Protein AF-A0A815XS24-F1 (afdb_monomer_lite)

Structure (mmCIF, N/CA/C/O backbone):
data_AF-A0A815XS24-F1
#
_entry.id   AF-A0A815XS24-F1
#
loop_
_atom_site.group_PDB
_atom_site.id
_atom_site.type_symbol
_atom_site.label_atom_id
_atom_site.label_alt_id
_atom_site.label_comp_id
_atom_site.label_asym_id
_atom_site.label_entity_id
_atom_site.label_seq_id
_atom_site.pdbx_PDB_ins_code
_atom_site.Cartn_x
_atom_site.Cartn_y
_atom_site.Cartn_z
_atom_site.occupancy
_atom_site.B_iso_or_equiv
_atom_site.auth_seq_id
_atom_site.auth_comp_id
_atom_site.auth_asym_id
_atom_site.auth_atom_id
_atom_site.pdbx_PDB_model_num
ATOM 1 N N . MET A 1 1 ? -3.334 17.197 1.423 1.00 59.53 1 MET A N 1
ATOM 2 C CA . MET A 1 1 ? -4.504 16.853 2.267 1.00 59.53 1 MET A CA 1
ATOM 3 C C . MET A 1 1 ? -4.561 15.347 2.587 1.00 59.53 1 MET A C 1
ATOM 5 O O . MET A 1 1 ? -5.647 14.786 2.680 1.00 59.53 1 MET A O 1
ATOM 9 N N . ALA A 1 2 ? -3.413 14.682 2.792 1.00 68.38 2 ALA A N 1
ATOM 10 C CA . ALA A 1 2 ? -3.365 13.242 3.076 1.00 68.38 2 ALA A CA 1
ATOM 11 C C . ALA A 1 2 ? -3.862 12.914 4.497 1.00 68.38 2 ALA A C 1
ATOM 13 O O . ALA A 1 2 ? -4.685 12.023 4.667 1.00 68.38 2 ALA A O 1
ATOM 14 N N . GLN A 1 3 ? -3.461 13.713 5.495 1.00 73.19 3 GLN A N 1
ATOM 15 C CA . GLN A 1 3 ? -3.837 13.491 6.895 1.00 73.19 3 GLN A CA 1
ATOM 16 C C . GLN A 1 3 ? -5.355 13.535 7.126 1.00 73.19 3 GLN A C 1
ATOM 18 O O . GLN A 1 3 ? -5.898 12.659 7.784 1.00 73.19 3 GLN A O 1
ATOM 23 N N . ALA A 1 4 ? -6.055 14.489 6.504 1.00 77.38 4 ALA A N 1
ATOM 24 C CA . ALA A 1 4 ? -7.510 14.605 6.610 1.00 77.38 4 ALA A CA 1
ATOM 25 C C . ALA A 1 4 ? -8.252 13.390 6.021 1.00 77.38 4 ALA A C 1
ATOM 27 O O . ALA A 1 4 ? -9.270 12.969 6.565 1.00 77.38 4 ALA A O 1
ATOM 28 N N . LYS A 1 5 ? -7.736 12.805 4.929 1.00 77.94 5 LYS A N 1
ATOM 29 C CA . LYS A 1 5 ? -8.290 11.577 4.334 1.00 77.94 5 LYS A CA 1
ATOM 30 C C . LYS A 1 5 ? -8.064 10.371 5.247 1.00 77.94 5 LYS A C 1
ATOM 32 O O . LYS A 1 5 ? -8.991 9.596 5.459 1.00 77.94 5 LYS A O 1
ATOM 37 N N . ILE A 1 6 ? -6.869 10.256 5.830 1.00 82.62 6 ILE A N 1
ATOM 38 C CA . ILE A 1 6 ? -6.545 9.207 6.807 1.00 82.62 6 ILE A CA 1
ATOM 39 C C . ILE A 1 6 ? -7.455 9.326 8.036 1.00 82.62 6 ILE A C 1
ATOM 41 O O . ILE A 1 6 ? -8.057 8.341 8.454 1.00 82.62 6 ILE A O 1
ATOM 45 N N . ASP A 1 7 ? -7.618 10.529 8.586 1.00 82.94 7 ASP A N 1
ATOM 46 C CA . ASP A 1 7 ? -8.476 10.764 9.749 1.00 82.94 7 ASP A CA 1
ATOM 47 C C . ASP A 1 7 ? -9.950 10.438 9.445 1.00 82.94 7 ASP A C 1
ATOM 49 O O . ASP A 1 7 ? -10.626 9.810 10.261 1.00 82.94 7 ASP A O 1
ATOM 53 N N . ALA A 1 8 ? -10.444 10.799 8.255 1.00 84.69 8 ALA A N 1
ATOM 54 C CA . ALA A 1 8 ? -11.796 10.455 7.816 1.00 84.69 8 ALA A CA 1
ATOM 55 C C . ALA A 1 8 ? -11.994 8.939 7.661 1.00 84.69 8 ALA A C 1
ATOM 57 O O . ALA A 1 8 ? -13.035 8.416 8.062 1.00 84.69 8 ALA A O 1
ATOM 58 N N . LE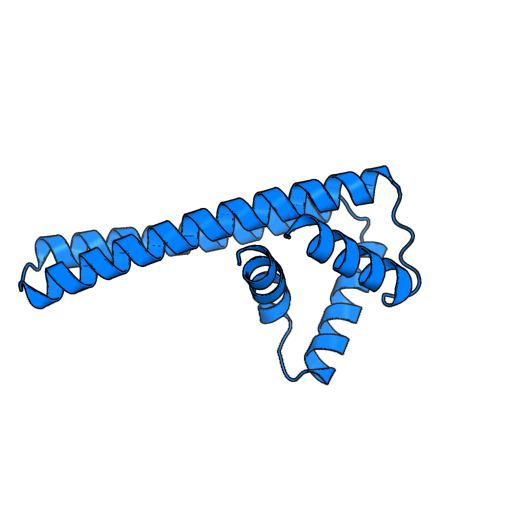U A 1 9 ? -10.998 8.228 7.125 1.00 82.69 9 LEU A N 1
ATOM 59 C CA . LEU A 1 9 ? -11.027 6.773 7.000 1.00 82.69 9 LEU A CA 1
ATOM 60 C C . LEU A 1 9 ? -11.051 6.091 8.370 1.00 82.69 9 LEU A C 1
ATOM 62 O O . LEU A 1 9 ? -11.887 5.223 8.611 1.00 82.69 9 LEU A O 1
ATOM 66 N N . LEU A 1 10 ? -10.170 6.507 9.283 1.00 86.38 10 LEU A N 1
ATOM 67 C CA . LEU A 1 10 ? -10.134 5.958 10.638 1.00 86.38 10 LEU A CA 1
ATOM 68 C C . LEU A 1 10 ? -11.455 6.212 11.363 1.00 86.38 10 LEU A C 1
ATOM 70 O O . LEU A 1 10 ? -11.995 5.295 11.978 1.00 86.38 10 LEU A O 1
ATOM 74 N N . LYS A 1 11 ? -12.028 7.414 11.222 1.00 87.44 11 LYS A N 1
ATOM 75 C CA . LYS A 1 11 ? -13.367 7.722 11.736 1.00 87.44 11 LYS A CA 1
ATOM 76 C C . LYS A 1 11 ? -14.424 6.772 11.164 1.00 87.44 11 LYS A C 1
ATOM 78 O O . LYS A 1 11 ? -15.199 6.207 11.930 1.00 87.44 11 LYS A O 1
ATOM 83 N N . GLN A 1 12 ? -14.423 6.533 9.850 1.00 84.44 12 GLN A N 1
ATOM 84 C CA . GLN A 1 12 ? -15.342 5.576 9.227 1.00 84.44 12 GLN A CA 1
ATOM 85 C C . GLN A 1 12 ? -15.170 4.160 9.772 1.00 84.44 12 GLN A C 1
ATOM 87 O O . GLN A 1 12 ? -16.169 3.506 10.054 1.00 84.44 12 GLN A O 1
ATOM 92 N N . TRP A 1 13 ? -13.940 3.681 9.956 1.00 85.75 13 TRP A N 1
ATOM 93 C CA . TRP A 1 13 ? -13.713 2.369 10.557 1.00 85.75 13 TRP A CA 1
ATOM 94 C C . TRP A 1 13 ? -14.256 2.317 11.982 1.00 85.75 13 TRP A C 1
ATOM 96 O O . TRP A 1 13 ? -15.047 1.424 12.288 1.00 85.75 13 TRP A O 1
ATOM 106 N N . LYS A 1 14 ? -13.933 3.296 12.833 1.00 85.25 14 LYS A N 1
ATOM 107 C CA . LYS A 1 14 ? -14.445 3.332 14.210 1.00 85.25 14 LYS A CA 1
ATOM 108 C C . LYS A 1 14 ? -15.971 3.312 14.249 1.00 85.25 14 LYS A C 1
ATOM 110 O O . LYS A 1 14 ? -16.530 2.515 14.988 1.00 85.25 14 LYS A O 1
ATOM 115 N N . GLU A 1 15 ? -16.630 4.116 13.419 1.00 86.44 15 GLU A N 1
ATOM 116 C CA . GLU A 1 15 ? -18.089 4.279 13.444 1.00 86.44 15 GLU A CA 1
ATOM 117 C C . GLU A 1 15 ? -18.850 3.146 12.740 1.00 86.44 15 GLU A C 1
ATOM 119 O O . GLU A 1 15 ? -19.938 2.776 13.174 1.00 86.44 15 GLU A O 1
ATOM 124 N N . LYS A 1 16 ? -18.308 2.589 11.650 1.00 80.94 16 LYS A N 1
ATOM 125 C CA . LYS A 1 16 ? -19.068 1.707 10.748 1.00 80.94 16 LYS A CA 1
ATOM 126 C C . LYS A 1 16 ? -18.635 0.247 10.754 1.00 80.94 16 LYS A C 1
ATOM 128 O O . LYS A 1 16 ? -19.427 -0.603 10.367 1.00 80.94 16 LYS A O 1
ATOM 133 N N . SER A 1 17 ? -17.439 -0.084 11.238 1.00 77.94 17 SER A N 1
ATOM 134 C CA . SER A 1 17 ? -16.982 -1.482 11.328 1.00 77.94 17 SER A CA 1
ATOM 135 C C . SER A 1 17 ? -17.303 -2.125 12.688 1.00 77.94 17 SER A C 1
ATOM 137 O O . SER A 1 17 ? -16.489 -2.812 13.302 1.00 77.94 17 SER A O 1
ATOM 139 N N . GLY A 1 18 ? -18.523 -1.889 13.183 1.00 70.81 18 GLY A N 1
ATOM 140 C CA . GLY A 1 18 ? -19.033 -2.488 14.420 1.00 70.81 18 GLY A CA 1
ATOM 141 C C . GLY A 1 18 ? -18.443 -1.901 15.705 1.00 70.81 18 GLY A C 1
ATOM 142 O O . GLY A 1 18 ? -18.125 -2.666 16.615 1.00 70.81 18 GLY A O 1
ATOM 143 N N . ASN A 1 19 ? -18.288 -0.571 15.779 1.00 76.31 19 ASN A N 1
ATOM 144 C CA . ASN A 1 19 ? -17.645 0.141 16.893 1.00 76.31 19 ASN A CA 1
ATOM 145 C C . ASN A 1 19 ? -16.246 -0.406 17.183 1.00 76.31 19 ASN A C 1
ATOM 147 O O . ASN A 1 19 ? -16.011 -1.150 18.140 1.00 76.31 19 ASN A O 1
ATOM 151 N N . LEU A 1 20 ? -15.314 -0.072 16.294 1.00 83.94 20 LEU A N 1
ATOM 152 C CA . LEU A 1 20 ? -13.928 -0.491 16.426 1.00 83.94 20 LEU A CA 1
ATOM 153 C C . LEU A 1 20 ? -13.248 0.345 17.514 1.00 83.94 20 LEU A C 1
ATOM 155 O O . LEU A 1 20 ? -12.982 1.533 17.330 1.00 83.94 20 LEU A O 1
ATOM 159 N N . ASP A 1 21 ? -12.989 -0.281 18.659 1.00 87.31 21 ASP A N 1
ATOM 160 C CA . ASP A 1 21 ? -12.303 0.367 19.772 1.00 87.31 21 ASP A CA 1
ATOM 161 C C . ASP A 1 21 ? -10.794 0.394 19.502 1.00 87.31 21 ASP A C 1
ATOM 163 O O . ASP A 1 21 ? -10.071 -0.560 19.796 1.00 87.31 21 ASP A O 1
ATOM 167 N N . LEU A 1 22 ? -10.343 1.446 18.817 1.00 88.50 22 LEU A N 1
ATOM 168 C CA . LEU A 1 22 ? -8.926 1.734 18.602 1.00 88.50 22 LEU A CA 1
ATOM 169 C C . LEU A 1 22 ? -8.401 2.588 19.750 1.00 88.50 22 LEU A C 1
ATOM 171 O O . LEU A 1 22 ? -8.952 3.657 20.036 1.00 88.50 22 LEU A O 1
ATOM 175 N N . THR A 1 23 ? -7.287 2.158 20.339 1.00 92.38 23 THR A N 1
ATOM 176 C CA . THR A 1 23 ? -6.550 2.986 21.297 1.00 92.38 23 THR A CA 1
ATOM 177 C C . THR A 1 23 ? -5.865 4.156 20.582 1.00 92.38 23 THR A C 1
ATOM 179 O O . THR A 1 23 ? -5.579 4.091 19.385 1.00 92.38 23 THR A O 1
ATOM 182 N N . ALA A 1 24 ? -5.538 5.222 21.318 1.00 92.38 24 ALA A N 1
ATOM 183 C CA . ALA A 1 24 ? -4.813 6.370 20.760 1.00 92.38 24 ALA A CA 1
ATOM 184 C C . ALA A 1 24 ? -3.442 5.984 20.159 1.00 92.38 24 ALA A C 1
ATOM 186 O O . ALA A 1 24 ? -3.003 6.563 19.162 1.00 92.38 24 ALA A O 1
ATOM 187 N N . ASP A 1 25 ? -2.778 4.976 20.734 1.00 94.62 25 ASP A N 1
ATOM 188 C CA . ASP A 1 25 ? -1.523 4.427 20.209 1.00 94.62 25 ASP A CA 1
ATOM 189 C C . ASP A 1 25 ? -1.739 3.699 18.873 1.00 94.62 25 ASP A C 1
ATOM 191 O O . ASP A 1 25 ? -1.020 3.955 17.906 1.00 94.62 25 ASP A O 1
ATOM 195 N N . GLN A 1 26 ? -2.777 2.859 18.775 1.00 92.75 26 GLN A N 1
ATOM 196 C CA . GLN A 1 26 ? -3.126 2.181 17.523 1.00 92.75 26 GLN A CA 1
ATOM 197 C C . GLN A 1 26 ? -3.478 3.181 16.420 1.00 92.75 26 GLN A C 1
ATOM 199 O O . GLN A 1 26 ? -3.021 3.030 15.291 1.00 92.75 26 GLN A O 1
ATOM 204 N N . GLU A 1 27 ? -4.239 4.229 16.736 1.00 91.69 27 GLU A N 1
ATOM 205 C CA . GLU A 1 27 ? -4.542 5.289 15.772 1.00 91.69 27 GLU A CA 1
ATOM 206 C C . GLU A 1 27 ? -3.287 6.000 15.278 1.00 91.69 27 GLU A C 1
ATOM 208 O O . GLU A 1 27 ? -3.140 6.231 14.079 1.00 91.69 27 GLU A O 1
ATOM 213 N N . THR A 1 28 ? -2.369 6.333 16.186 1.00 94.06 28 THR A N 1
ATOM 214 C CA . THR A 1 28 ? -1.113 7.000 15.830 1.00 94.06 28 THR A CA 1
ATOM 215 C C . THR A 1 28 ? -0.277 6.120 14.902 1.00 94.06 28 THR A C 1
ATOM 217 O O . THR A 1 28 ? 0.175 6.589 13.855 1.00 94.06 28 THR A O 1
ATOM 220 N N .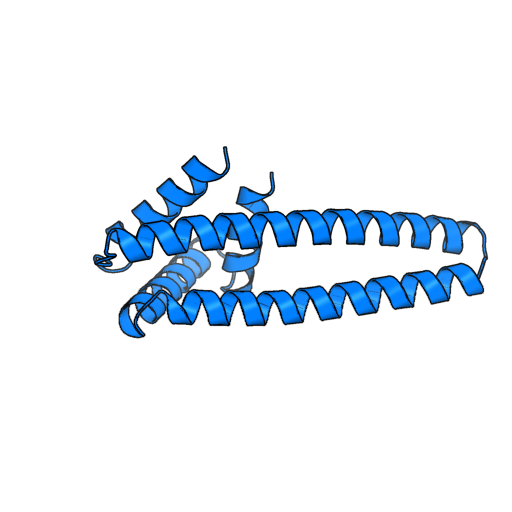 LYS A 1 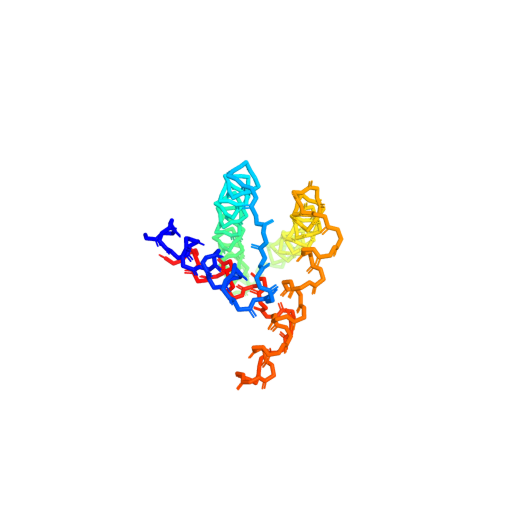29 ? -0.145 4.829 15.229 1.00 93.19 29 LYS A N 1
ATOM 221 C CA . LYS A 1 29 ? 0.570 3.847 14.404 1.00 93.19 29 LYS A CA 1
ATOM 222 C C . LYS A 1 29 ? -0.081 3.651 13.040 1.00 93.19 29 LYS A C 1
ATOM 224 O O . LYS A 1 29 ? 0.623 3.642 12.037 1.00 93.19 29 LYS A O 1
ATOM 229 N N . LEU A 1 30 ? -1.411 3.562 12.974 1.00 90.38 30 LEU A N 1
ATOM 230 C CA . LEU A 1 30 ? -2.131 3.467 11.701 1.00 90.38 30 LEU A CA 1
ATOM 231 C C . LEU A 1 30 ? -1.904 4.707 10.835 1.00 90.38 30 LEU A C 1
ATOM 233 O O . LEU A 1 30 ? -1.657 4.571 9.640 1.00 90.38 30 LEU A O 1
ATOM 237 N N . LYS A 1 31 ? -1.946 5.912 11.416 1.00 88.69 31 LYS A N 1
ATOM 238 C CA . LYS A 1 31 ? -1.685 7.156 10.675 1.00 88.69 31 LYS A CA 1
ATOM 239 C C . LYS A 1 31 ? -0.282 7.169 10.076 1.00 88.69 31 LYS A C 1
ATOM 241 O O . LYS A 1 31 ? -0.139 7.458 8.892 1.00 88.69 31 LYS A O 1
ATOM 246 N N . GLN A 1 32 ? 0.728 6.828 10.875 1.00 90.50 32 GLN A N 1
ATOM 247 C CA . GLN A 1 32 ? 2.114 6.730 10.411 1.00 90.50 32 GLN A CA 1
ATOM 248 C C . GLN A 1 32 ? 2.253 5.683 9.303 1.00 90.50 32 GLN A C 1
ATOM 250 O O . GLN A 1 32 ? 2.773 5.985 8.231 1.00 90.50 32 GLN A O 1
ATOM 255 N N . TRP A 1 33 ? 1.691 4.494 9.518 1.00 90.06 33 TRP A N 1
ATOM 256 C CA . TRP A 1 33 ? 1.687 3.411 8.540 1.00 90.06 33 TRP A CA 1
ATOM 257 C C . TRP A 1 33 ? 1.047 3.827 7.205 1.00 90.06 33 TRP A C 1
ATOM 259 O O . TRP A 1 33 ? 1.614 3.560 6.145 1.00 90.06 33 TRP A O 1
ATOM 269 N N . PHE A 1 34 ? -0.087 4.537 7.231 1.00 85.69 34 PHE A N 1
ATOM 270 C CA . PHE A 1 34 ? -0.739 5.046 6.020 1.00 85.69 34 PHE A CA 1
ATOM 271 C C . PHE A 1 34 ? 0.146 6.027 5.251 1.00 85.69 34 PHE A C 1
ATOM 273 O O . PHE A 1 34 ? 0.248 5.921 4.029 1.00 85.69 34 PHE A O 1
ATOM 280 N N . VAL A 1 35 ? 0.784 6.969 5.951 1.00 85.75 35 VAL A N 1
ATOM 281 C CA . VAL A 1 35 ? 1.696 7.940 5.330 1.00 85.75 35 VAL A CA 1
ATOM 282 C C . VAL A 1 35 ? 2.866 7.216 4.671 1.00 85.75 35 VAL A C 1
ATOM 284 O O . VAL A 1 35 ? 3.111 7.410 3.482 1.00 85.75 35 VAL A O 1
ATOM 287 N N . GLU A 1 36 ? 3.522 6.305 5.391 1.00 86.38 36 GLU A N 1
ATOM 288 C CA . GLU A 1 36 ? 4.652 5.545 4.854 1.00 86.38 36 GLU A CA 1
ATOM 289 C C . GLU A 1 36 ? 4.274 4.703 3.632 1.00 86.38 36 GLU A C 1
ATOM 291 O O . GLU A 1 36 ? 5.025 4.639 2.654 1.00 86.38 36 GLU A O 1
ATOM 296 N N . CYS A 1 37 ? 3.114 4.044 3.668 1.00 84.56 37 CYS A N 1
ATOM 297 C CA . CYS A 1 37 ? 2.635 3.244 2.545 1.00 84.56 37 CYS A CA 1
ATOM 298 C C . CYS A 1 37 ? 2.278 4.122 1.342 1.00 84.56 37 CYS A C 1
ATOM 300 O O . CYS A 1 37 ? 2.618 3.777 0.209 1.00 84.56 37 CYS A O 1
ATOM 302 N N . SER A 1 38 ? 1.639 5.270 1.580 1.00 81.75 38 SER A N 1
ATOM 303 C CA . SER A 1 38 ? 1.284 6.234 0.537 1.00 81.75 38 SER A CA 1
ATOM 304 C C . SER A 1 38 ? 2.532 6.808 -0.141 1.00 81.75 38 SER A C 1
ATOM 306 O O . SER A 1 38 ? 2.598 6.850 -1.371 1.00 81.75 38 SER A O 1
ATOM 308 N N . ASP A 1 39 ? 3.554 7.178 0.632 1.00 84.00 39 ASP A N 1
ATOM 309 C CA . ASP A 1 39 ? 4.815 7.707 0.103 1.00 84.00 39 ASP A CA 1
ATOM 310 C C . ASP A 1 39 ? 5.567 6.655 -0.718 1.00 84.00 39 ASP A C 1
ATOM 312 O O . ASP A 1 39 ? 5.994 6.927 -1.845 1.00 84.00 39 ASP A O 1
ATOM 316 N N . LYS A 1 40 ? 5.662 5.418 -0.210 1.00 82.19 40 LYS A N 1
ATOM 317 C CA . LYS A 1 40 ? 6.265 4.297 -0.950 1.00 82.19 40 LYS A CA 1
ATOM 318 C C . LYS A 1 40 ? 5.504 4.006 -2.244 1.00 82.19 40 LYS A C 1
ATOM 320 O O . LYS A 1 40 ? 6.133 3.768 -3.277 1.00 82.19 40 LYS A O 1
ATOM 325 N N . LEU A 1 41 ? 4.168 4.039 -2.227 1.00 80.94 41 LEU A N 1
ATOM 326 C CA . LEU A 1 41 ? 3.369 3.835 -3.437 1.00 80.94 41 LEU A CA 1
ATOM 327 C C . LEU A 1 41 ? 3.593 4.961 -4.450 1.00 80.94 41 LEU A C 1
ATOM 329 O O . LEU A 1 41 ? 3.738 4.686 -5.643 1.00 80.94 41 LEU A O 1
ATOM 333 N N . LYS A 1 42 ? 3.656 6.215 -3.993 1.00 82.44 42 LYS A N 1
ATOM 334 C CA . LYS A 1 42 ? 3.917 7.371 -4.854 1.00 82.44 42 LYS A CA 1
ATOM 335 C C . LYS A 1 42 ? 5.276 7.255 -5.543 1.00 82.44 42 LYS A C 1
ATOM 337 O O . LYS A 1 42 ? 5.333 7.323 -6.770 1.00 82.44 42 LYS A O 1
ATOM 342 N N . GLN A 1 43 ? 6.332 6.967 -4.782 1.00 84.06 43 GLN A N 1
ATOM 343 C CA . GLN A 1 43 ? 7.680 6.759 -5.321 1.00 84.06 43 GLN A CA 1
ATOM 344 C C . GLN A 1 43 ? 7.710 5.634 -6.365 1.00 84.06 43 GLN A C 1
ATOM 346 O O . GLN A 1 43 ? 8.307 5.782 -7.431 1.00 84.06 43 GLN A O 1
ATOM 351 N N . ARG A 1 44 ? 7.014 4.520 -6.104 1.00 81.81 44 ARG A N 1
ATOM 352 C CA . ARG A 1 44 ? 6.913 3.395 -7.049 1.00 81.81 44 ARG A CA 1
ATOM 353 C C . ARG A 1 44 ? 6.146 3.760 -8.316 1.00 81.81 44 ARG A C 1
ATOM 355 O O . ARG A 1 44 ? 6.583 3.399 -9.405 1.00 81.81 44 ARG A O 1
ATOM 362 N N . LYS A 1 45 ? 5.031 4.490 -8.202 1.00 81.44 45 LYS A N 1
ATOM 363 C CA . LYS A 1 45 ? 4.256 4.973 -9.358 1.00 81.44 45 LYS A CA 1
ATOM 364 C C . LYS A 1 45 ? 5.082 5.922 -10.225 1.00 81.44 45 LYS A C 1
ATOM 366 O O . LYS A 1 45 ? 5.061 5.799 -11.447 1.00 81.44 45 LYS A O 1
ATOM 371 N N . GLU A 1 46 ? 5.814 6.846 -9.612 1.00 85.19 46 GLU A N 1
ATOM 372 C CA . GLU A 1 46 ? 6.703 7.774 -10.319 1.00 85.19 46 GLU A CA 1
ATOM 373 C C . GLU A 1 46 ? 7.855 7.032 -11.012 1.00 85.19 46 GLU A C 1
ATOM 375 O O . GLU A 1 46 ? 8.086 7.237 -12.206 1.00 85.19 46 GLU A O 1
ATOM 380 N N . GLY A 1 47 ? 8.507 6.098 -10.312 1.00 84.31 47 GLY A N 1
ATOM 381 C CA . GLY A 1 47 ? 9.548 5.240 -10.882 1.00 84.31 47 GLY A CA 1
ATOM 382 C C . GLY A 1 47 ? 9.042 4.390 -12.052 1.00 84.31 47 GLY A C 1
ATOM 383 O O . GLY A 1 47 ? 9.667 4.362 -13.110 1.00 84.31 47 GLY A O 1
ATOM 384 N N . GLY A 1 48 ? 7.870 3.766 -11.908 1.00 86.56 48 GLY A N 1
ATOM 385 C CA . GLY A 1 48 ? 7.238 2.978 -12.968 1.00 86.56 48 GLY A CA 1
ATOM 386 C C . GLY A 1 48 ? 6.890 3.815 -14.201 1.00 86.56 48 GLY A C 1
ATOM 387 O O . GLY A 1 48 ? 7.188 3.407 -15.320 1.00 86.56 48 GLY A O 1
ATOM 388 N N . ARG A 1 49 ? 6.335 5.022 -14.015 1.00 88.81 49 ARG A N 1
ATOM 389 C CA . ARG A 1 49 ? 6.059 5.958 -15.123 1.00 88.81 49 ARG A CA 1
ATOM 390 C C . ARG A 1 49 ? 7.325 6.327 -15.889 1.00 88.81 49 ARG A C 1
ATOM 392 O O . ARG A 1 49 ? 7.291 6.366 -17.116 1.00 88.81 49 ARG A O 1
ATOM 399 N N . LYS A 1 50 ? 8.433 6.567 -15.181 1.00 91.12 50 LYS A N 1
ATOM 400 C CA . LYS A 1 50 ? 9.727 6.860 -15.805 1.00 91.12 50 LYS A CA 1
ATOM 401 C C . LYS A 1 50 ? 10.211 5.685 -16.658 1.00 91.12 50 LYS A C 1
ATOM 403 O O . LYS A 1 50 ? 10.511 5.886 -17.829 1.00 91.12 50 LYS A O 1
ATOM 408 N N . VAL A 1 51 ? 10.209 4.467 -16.108 1.00 90.19 51 VAL A N 1
ATOM 409 C CA . VAL A 1 51 ? 10.635 3.253 -16.832 1.00 90.19 51 VAL A CA 1
ATOM 410 C C . VAL A 1 51 ? 9.750 2.981 -18.052 1.00 90.19 51 VAL A C 1
ATOM 412 O O . VAL A 1 51 ? 10.261 2.611 -19.102 1.00 90.19 51 VAL A O 1
ATOM 415 N N . ILE A 1 52 ? 8.437 3.214 -17.958 1.00 91.81 52 ILE A N 1
ATOM 416 C CA . ILE A 1 52 ? 7.519 3.098 -19.103 1.00 91.81 52 ILE A CA 1
ATOM 417 C C . ILE A 1 52 ? 7.851 4.133 -20.187 1.00 91.81 52 ILE A C 1
ATOM 419 O O . ILE A 1 52 ? 7.836 3.802 -21.371 1.00 91.81 52 ILE A O 1
ATOM 423 N N . GLY A 1 53 ? 8.169 5.373 -19.802 1.00 92.94 53 GLY A N 1
ATOM 424 C CA . GLY A 1 53 ? 8.617 6.404 -20.739 1.00 92.94 53 GLY A CA 1
ATOM 425 C C . GLY A 1 53 ? 9.916 6.018 -21.454 1.00 92.94 53 GLY A C 1
ATOM 426 O O . GLY A 1 53 ? 9.993 6.120 -22.673 1.00 92.94 53 GLY A O 1
ATOM 427 N N . GLU A 1 54 ? 10.902 5.511 -20.709 1.00 93.19 54 GLU A N 1
ATOM 428 C CA . GLU A 1 54 ? 12.171 5.007 -21.259 1.00 93.19 54 GLU A CA 1
ATOM 429 C C . GLU A 1 54 ? 11.954 3.812 -22.199 1.00 93.19 54 GLU A C 1
ATOM 431 O O . GLU A 1 54 ? 12.553 3.752 -23.271 1.00 93.19 54 GLU A O 1
ATOM 436 N N . LEU A 1 55 ? 11.066 2.884 -21.827 1.00 93.75 55 LEU A N 1
ATOM 437 C CA . LEU A 1 55 ? 10.698 1.735 -22.651 1.00 93.75 55 LEU A CA 1
ATOM 438 C C . LEU A 1 55 ? 10.058 2.176 -23.968 1.00 93.75 55 LEU A C 1
ATOM 440 O O . LEU A 1 55 ? 10.428 1.665 -25.018 1.00 93.75 55 LEU A O 1
ATOM 444 N N . LYS A 1 56 ? 9.137 3.145 -23.924 1.00 94.19 56 LYS A N 1
ATOM 445 C CA . LYS A 1 56 ? 8.504 3.679 -25.132 1.00 94.19 56 LYS A CA 1
ATOM 446 C C . LYS A 1 56 ? 9.542 4.274 -26.086 1.00 94.19 56 LYS A C 1
ATOM 448 O O . LYS A 1 56 ? 9.541 3.929 -27.259 1.00 94.19 56 LYS A O 1
ATOM 453 N N . THR A 1 57 ? 10.457 5.099 -25.576 1.00 95.94 57 THR A N 1
ATOM 454 C CA . THR A 1 57 ? 11.538 5.683 -26.386 1.00 95.94 57 THR A CA 1
ATOM 455 C C . THR A 1 57 ? 12.443 4.613 -27.000 1.00 95.94 57 THR A C 1
ATOM 457 O O . THR A 1 57 ? 12.828 4.740 -28.158 1.00 95.94 57 THR A O 1
ATOM 460 N N . ALA A 1 58 ? 12.774 3.557 -26.250 1.00 95.31 58 ALA A N 1
ATOM 461 C CA . ALA A 1 58 ? 13.605 2.459 -26.748 1.00 95.31 58 ALA A CA 1
ATOM 462 C C . ALA A 1 58 ? 12.914 1.662 -27.868 1.00 95.31 58 ALA A C 1
ATOM 464 O O . ALA A 1 58 ? 13.546 1.358 -28.878 1.00 95.31 58 ALA A O 1
ATOM 465 N N . VAL A 1 59 ? 11.612 1.394 -27.716 1.00 95.25 59 VAL A N 1
ATOM 466 C CA . VAL A 1 59 ? 10.790 0.722 -28.734 1.00 95.25 59 VAL A CA 1
ATOM 467 C C . VAL A 1 59 ? 10.668 1.582 -29.991 1.00 95.25 59 VAL A C 1
ATOM 469 O O . VAL A 1 59 ? 10.925 1.093 -31.087 1.00 95.25 59 VAL A O 1
ATOM 472 N N . ASP A 1 60 ? 10.336 2.868 -29.841 1.00 96.12 60 ASP A N 1
ATOM 473 C CA . ASP A 1 60 ? 10.202 3.802 -30.967 1.00 96.12 60 ASP A CA 1
ATOM 474 C C . ASP A 1 60 ? 11.542 3.993 -31.713 1.00 96.12 60 ASP A C 1
ATOM 476 O O . ASP A 1 60 ? 11.559 4.234 -32.920 1.00 96.12 60 ASP A O 1
ATOM 480 N N . GLY A 1 61 ? 12.670 3.866 -31.003 1.00 95.19 61 GLY A N 1
ATOM 481 C CA . GLY A 1 61 ? 14.023 3.944 -31.557 1.00 95.19 61 GLY A CA 1
ATOM 482 C C . GLY A 1 61 ? 14.572 2.640 -32.147 1.00 95.19 61 GLY A C 1
ATOM 483 O O . GLY A 1 61 ? 15.661 2.667 -32.717 1.00 95.19 61 GLY A O 1
ATOM 484 N N . GLY A 1 62 ? 13.860 1.514 -32.016 1.00 96.06 62 GLY A N 1
ATOM 485 C CA . GLY A 1 62 ? 14.323 0.202 -32.488 1.00 96.06 62 GLY A CA 1
ATOM 486 C C . GLY A 1 62 ? 15.564 -0.332 -31.758 1.00 96.06 62 GLY A C 1
ATOM 487 O O . GLY A 1 62 ? 16.317 -1.117 -32.330 1.00 96.06 62 GLY A O 1
ATOM 488 N N . ASP A 1 63 ? 15.810 0.110 -30.521 1.00 95.62 63 ASP A N 1
ATOM 489 C CA . ASP A 1 63 ? 16.926 -0.370 -29.701 1.00 95.62 63 ASP A CA 1
ATOM 490 C C . ASP A 1 63 ? 16.470 -1.560 -28.846 1.00 95.62 63 ASP A C 1
ATOM 492 O O . ASP A 1 63 ? 15.918 -1.405 -27.749 1.00 95.62 63 ASP A O 1
ATOM 496 N N . ASP A 1 64 ? 16.708 -2.768 -29.356 1.00 94.50 64 ASP A N 1
ATOM 497 C CA . ASP A 1 64 ? 16.345 -4.021 -28.687 1.00 94.50 64 ASP A CA 1
ATOM 498 C C . ASP A 1 64 ? 17.063 -4.199 -27.339 1.00 94.50 64 ASP A C 1
ATOM 500 O O . ASP A 1 64 ? 16.493 -4.749 -26.392 1.00 94.50 64 ASP A O 1
ATOM 504 N N . THR A 1 65 ? 18.293 -3.688 -27.210 1.00 96.12 65 THR A N 1
ATOM 505 C CA . THR A 1 65 ? 19.069 -3.806 -25.965 1.00 96.12 65 THR A CA 1
ATOM 506 C C . THR A 1 65 ? 18.473 -2.912 -24.881 1.00 96.12 65 THR A C 1
ATOM 508 O O . THR A 1 65 ? 18.257 -3.356 -23.748 1.00 96.12 65 THR A O 1
ATOM 511 N N . ALA A 1 66 ? 18.159 -1.660 -25.221 1.00 94.06 66 ALA A N 1
ATOM 512 C CA . ALA A 1 66 ? 17.504 -0.736 -24.301 1.00 94.06 66 ALA A CA 1
ATOM 513 C C . ALA A 1 66 ? 16.076 -1.190 -23.959 1.00 94.06 66 ALA A C 1
ATOM 515 O O . ALA A 1 66 ? 15.656 -1.085 -22.802 1.00 94.06 66 ALA A O 1
ATOM 516 N N . THR A 1 67 ? 15.352 -1.742 -24.936 1.00 95.62 67 THR A N 1
ATOM 517 C CA . THR A 1 67 ? 14.018 -2.324 -24.743 1.00 95.62 67 THR A CA 1
ATOM 518 C C . THR A 1 67 ? 14.050 -3.449 -23.714 1.00 95.62 67 THR A C 1
ATOM 520 O O . THR A 1 67 ? 13.338 -3.375 -22.709 1.00 95.62 67 THR A O 1
ATOM 523 N N . GLU A 1 68 ? 14.910 -4.455 -23.8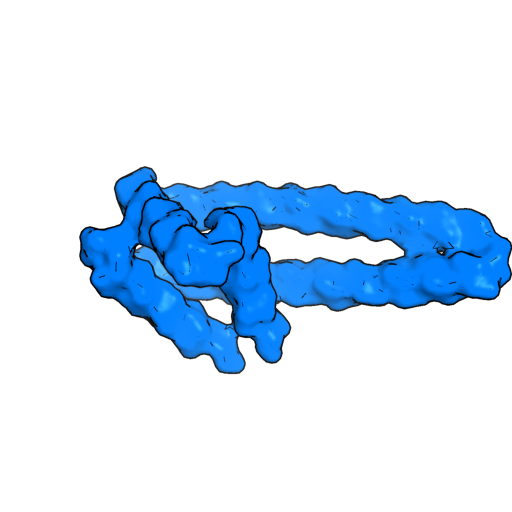97 1.00 95.69 68 GLU A N 1
ATOM 524 C CA . GLU A 1 68 ? 14.999 -5.584 -22.964 1.00 95.69 68 GLU A CA 1
ATOM 525 C C . GLU A 1 68 ? 15.461 -5.132 -21.569 1.00 95.69 68 GLU A C 1
ATOM 527 O O . GLU A 1 68 ? 14.883 -5.536 -20.557 1.00 95.69 68 GLU A O 1
ATOM 532 N N . GLY A 1 69 ? 16.428 -4.211 -21.490 1.00 95.81 69 GLY A N 1
ATOM 533 C CA . GLY A 1 69 ? 16.864 -3.637 -20.215 1.00 95.81 69 GLY A CA 1
ATOM 534 C C . GLY A 1 69 ? 15.733 -2.926 -19.461 1.00 95.81 69 GLY A C 1
ATOM 535 O O . GLY A 1 69 ? 15.573 -3.101 -18.249 1.00 95.81 69 GLY A O 1
ATOM 536 N N . ASN A 1 70 ? 14.897 -2.155 -20.161 1.00 92.31 70 ASN A N 1
ATOM 537 C CA . ASN A 1 70 ? 13.763 -1.460 -19.549 1.00 92.31 70 ASN A CA 1
ATOM 538 C C . ASN A 1 70 ? 12.613 -2.413 -19.179 1.00 92.31 70 ASN A C 1
ATOM 540 O O . ASN A 1 70 ? 11.982 -2.220 -18.136 1.00 92.31 70 ASN A O 1
ATOM 544 N N . LEU A 1 71 ? 12.385 -3.487 -19.945 1.00 92.81 71 LEU A N 1
ATOM 545 C CA . LEU A 1 71 ? 11.455 -4.559 -19.564 1.00 92.81 71 LEU A CA 1
ATOM 546 C C . LEU A 1 71 ? 11.890 -5.257 -18.269 1.00 92.81 71 LEU A C 1
ATOM 548 O O . LEU A 1 71 ? 11.055 -5.522 -17.400 1.00 92.81 71 LEU A O 1
ATOM 552 N N . GLN A 1 72 ? 13.187 -5.524 -18.100 1.00 94.50 72 GLN A N 1
ATOM 553 C CA . GLN A 1 72 ? 13.719 -6.113 -16.869 1.00 94.50 72 GLN A CA 1
ATOM 554 C C . GLN A 1 72 ? 13.517 -5.193 -15.662 1.00 94.50 72 GLN A C 1
ATOM 556 O O . GLN A 1 72 ? 13.014 -5.651 -14.633 1.00 94.50 72 GLN A O 1
ATOM 561 N N . LYS A 1 73 ? 13.810 -3.891 -15.798 1.00 92.69 73 LYS A N 1
ATOM 562 C CA . LYS A 1 73 ? 13.536 -2.893 -14.747 1.00 92.69 73 LYS A CA 1
ATOM 563 C C . LYS A 1 73 ? 12.054 -2.846 -14.374 1.00 92.69 73 LYS A C 1
ATOM 565 O O . LYS A 1 73 ? 11.729 -2.767 -13.192 1.00 92.69 73 LYS A O 1
ATOM 570 N N . LEU A 1 74 ? 11.156 -2.913 -15.360 1.00 90.50 74 LEU A N 1
ATOM 571 C CA . LEU A 1 74 ? 9.714 -2.905 -15.115 1.00 90.50 74 LEU A CA 1
ATOM 572 C C . LEU A 1 74 ? 9.272 -4.149 -14.332 1.00 90.50 74 LEU A C 1
ATOM 574 O O . LEU A 1 74 ? 8.560 -4.023 -13.338 1.00 90.50 74 LEU A O 1
ATOM 578 N N . ARG A 1 75 ? 9.729 -5.342 -14.738 1.00 90.00 75 ARG A N 1
ATOM 579 C CA . ARG A 1 75 ? 9.447 -6.599 -14.019 1.00 90.00 75 ARG A CA 1
ATOM 580 C C . ARG A 1 75 ? 9.965 -6.555 -12.584 1.00 90.00 75 ARG A C 1
ATOM 582 O O . ARG A 1 75 ? 9.262 -6.977 -11.672 1.00 90.00 75 ARG A O 1
ATOM 589 N N . GLU A 1 76 ? 11.171 -6.038 -12.383 1.00 91.00 76 GLU A N 1
ATOM 590 C CA . GLU A 1 76 ? 11.754 -5.900 -11.050 1.00 91.00 76 GLU A CA 1
ATOM 591 C C . GLU A 1 76 ? 10.961 -4.914 -10.183 1.00 91.00 76 GLU A C 1
ATOM 593 O O . GLU A 1 76 ? 10.607 -5.233 -9.049 1.00 91.00 76 GLU A O 1
ATOM 598 N N . GLY A 1 77 ? 10.573 -3.764 -10.739 1.00 86.06 77 GLY A N 1
ATOM 599 C CA . GLY A 1 77 ? 9.714 -2.799 -10.053 1.00 86.06 77 GLY A CA 1
ATOM 600 C C . GLY A 1 77 ? 8.361 -3.388 -9.634 1.00 86.06 77 GLY A C 1
ATOM 601 O O . GLY A 1 77 ? 7.898 -3.118 -8.526 1.00 86.06 77 GLY A O 1
ATOM 602 N N . LEU A 1 78 ? 7.753 -4.237 -10.471 1.00 83.31 78 LEU A N 1
ATOM 603 C CA . LEU A 1 78 ? 6.514 -4.952 -10.137 1.00 83.31 78 LEU A CA 1
ATOM 604 C C . LEU A 1 78 ? 6.716 -5.960 -8.996 1.00 83.31 78 LEU A C 1
ATOM 606 O O . LEU A 1 78 ? 5.929 -5.981 -8.054 1.00 83.31 78 LEU A O 1
ATOM 610 N N . ARG A 1 79 ? 7.806 -6.737 -9.000 1.00 85.19 79 ARG A N 1
ATOM 611 C CA . ARG A 1 79 ? 8.108 -7.651 -7.880 1.00 85.19 79 ARG A CA 1
ATOM 612 C C . ARG A 1 79 ? 8.315 -6.901 -6.569 1.00 85.19 79 ARG A C 1
ATOM 614 O O . ARG A 1 79 ? 7.791 -7.299 -5.532 1.00 85.19 79 ARG A O 1
ATOM 621 N N . GLN A 1 80 ? 9.052 -5.794 -6.611 1.00 84.44 80 GLN A N 1
ATOM 622 C CA . GLN A 1 80 ? 9.262 -4.942 -5.441 1.00 84.44 80 GLN A CA 1
ATOM 623 C C . GLN A 1 80 ? 7.953 -4.306 -4.962 1.00 84.44 80 GLN A C 1
ATOM 625 O O . GLN A 1 80 ? 7.761 -4.123 -3.752 1.00 84.44 80 GLN A O 1
ATOM 630 N N . HIS A 1 81 ? 7.047 -3.979 -5.892 1.00 81.75 81 HIS A N 1
ATOM 631 C CA . HIS A 1 81 ? 5.707 -3.514 -5.569 1.00 81.75 81 HIS A CA 1
ATOM 632 C C . HIS A 1 81 ? 4.973 -4.543 -4.702 1.00 81.75 81 HIS A C 1
ATOM 634 O O . HIS A 1 81 ? 4.607 -4.221 -3.567 1.00 81.75 81 HIS A O 1
ATOM 640 N N . ASP A 1 82 ? 4.872 -5.780 -5.187 1.00 79.75 82 ASP A N 1
ATOM 641 C CA . ASP A 1 82 ? 4.152 -6.866 -4.518 1.00 79.75 82 ASP A CA 1
ATOM 642 C C . ASP A 1 82 ? 4.767 -7.226 -3.162 1.00 79.75 82 ASP A C 1
ATOM 644 O O . ASP A 1 82 ? 4.059 -7.256 -2.156 1.00 79.75 82 ASP A O 1
ATOM 648 N N . GLN A 1 83 ? 6.095 -7.355 -3.086 1.00 83.06 83 GLN A N 1
ATOM 649 C CA . GLN A 1 83 ? 6.795 -7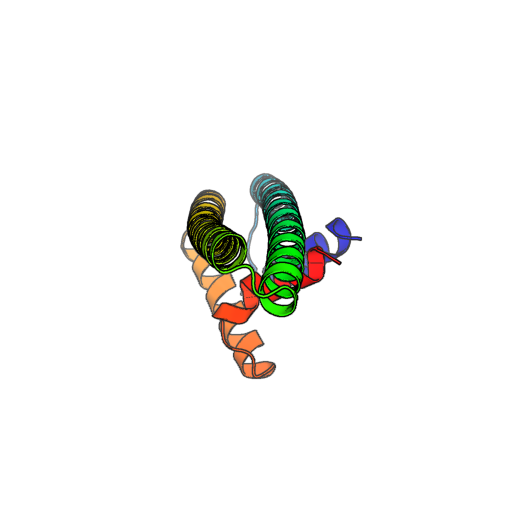.587 -1.815 1.00 83.06 83 GLN A CA 1
ATOM 650 C C . GLN A 1 83 ? 6.556 -6.464 -0.800 1.00 83.06 83 GLN A C 1
ATOM 652 O O . GLN A 1 83 ? 6.443 -6.700 0.401 1.00 83.06 83 GLN A O 1
ATOM 657 N N . GLY A 1 84 ? 6.503 -5.210 -1.258 1.00 81.50 84 GLY A N 1
ATOM 658 C CA . GLY A 1 84 ? 6.194 -4.099 -0.360 1.00 81.50 84 GLY A CA 1
ATOM 659 C C . GLY A 1 84 ? 4.744 -4.096 0.105 1.00 81.50 84 GLY A C 1
ATOM 660 O O . GLY A 1 84 ? 4.488 -3.654 1.220 1.00 81.50 84 GLY A O 1
ATOM 661 N N . ARG A 1 85 ? 3.816 -4.600 -0.716 1.00 81.12 85 ARG A N 1
ATOM 662 C CA . ARG A 1 85 ? 2.412 -4.761 -0.332 1.00 81.12 85 ARG A CA 1
ATOM 663 C C . ARG A 1 85 ? 2.266 -5.811 0.765 1.00 81.12 85 ARG A C 1
ATOM 665 O O . ARG A 1 85 ? 1.586 -5.545 1.747 1.00 81.12 85 ARG A O 1
ATOM 672 N N . GLU A 1 86 ? 2.934 -6.955 0.632 1.00 81.62 86 GLU A N 1
ATOM 673 C CA . GLU A 1 86 ? 2.959 -7.986 1.681 1.00 81.62 86 GLU A CA 1
ATOM 674 C C . GLU A 1 86 ? 3.540 -7.441 2.988 1.00 81.62 86 GLU A C 1
ATOM 676 O O . GLU A 1 86 ? 2.885 -7.506 4.022 1.00 81.62 86 GLU A O 1
ATOM 681 N N . LYS A 1 87 ? 4.695 -6.766 2.933 1.00 84.88 87 LYS A N 1
ATOM 682 C CA . LYS A 1 87 ? 5.277 -6.124 4.123 1.00 84.88 87 LYS A CA 1
ATOM 683 C C . LYS A 1 87 ? 4.345 -5.091 4.758 1.00 84.88 87 LYS A C 1
ATOM 685 O O . LYS A 1 87 ? 4.282 -4.993 5.977 1.00 84.88 87 LYS A O 1
ATOM 690 N N . ALA A 1 88 ? 3.634 -4.302 3.952 1.00 82.62 88 ALA A N 1
ATOM 691 C CA . ALA A 1 88 ? 2.672 -3.334 4.471 1.00 82.62 88 ALA A CA 1
ATOM 692 C C . ALA A 1 88 ? 1.520 -4.028 5.214 1.00 82.62 88 ALA A C 1
ATOM 694 O O . ALA A 1 88 ? 1.122 -3.552 6.276 1.00 82.62 88 ALA A O 1
ATOM 695 N N . LEU A 1 89 ? 1.025 -5.157 4.695 1.00 83.19 89 LEU A N 1
ATOM 696 C CA . LEU A 1 89 ? 0.016 -5.978 5.368 1.00 83.19 89 LEU A CA 1
ATOM 697 C C . LEU A 1 89 ? 0.545 -6.568 6.681 1.00 83.19 89 LEU A C 1
ATOM 699 O O . LEU A 1 89 ? -0.151 -6.492 7.689 1.00 83.19 89 LEU A O 1
ATOM 703 N N . ASP A 1 90 ? 1.784 -7.062 6.704 1.00 84.81 90 ASP A N 1
ATOM 704 C CA . ASP A 1 90 ? 2.405 -7.581 7.929 1.00 84.81 90 ASP A CA 1
ATOM 705 C C . ASP A 1 90 ? 2.538 -6.501 9.013 1.00 84.81 90 ASP A C 1
ATOM 707 O O . ASP A 1 90 ? 2.290 -6.756 10.191 1.00 84.81 90 ASP A O 1
ATOM 711 N N . GLU A 1 91 ? 2.922 -5.275 8.640 1.00 87.38 91 GLU A N 1
ATOM 712 C CA . GLU A 1 91 ? 2.992 -4.154 9.586 1.00 87.38 91 GLU A CA 1
ATOM 713 C C . GLU A 1 91 ? 1.603 -3.734 10.079 1.00 87.38 91 GLU A C 1
ATOM 715 O O . GLU A 1 91 ? 1.422 -3.485 11.271 1.00 87.38 91 GLU A O 1
ATOM 720 N N . PHE A 1 92 ? 0.597 -3.724 9.201 1.00 87.19 92 PHE A N 1
ATOM 721 C CA . PHE A 1 92 ? -0.794 -3.492 9.593 1.00 87.19 92 PHE A CA 1
ATOM 722 C C . PHE A 1 92 ? -1.279 -4.546 10.599 1.00 87.19 92 PHE A C 1
ATOM 724 O O . PHE A 1 92 ? -1.908 -4.217 11.611 1.00 87.19 92 PHE A O 1
ATOM 731 N N . ASP A 1 93 ? -0.910 -5.806 10.369 1.00 87.12 93 ASP A N 1
ATOM 732 C CA . ASP A 1 93 ? -1.259 -6.942 11.214 1.00 87.12 93 ASP A CA 1
ATOM 733 C C . ASP A 1 93 ? -0.687 -6.870 12.629 1.00 87.12 93 ASP A C 1
ATOM 735 O O . ASP A 1 93 ? -1.305 -7.372 13.573 1.00 87.12 93 ASP A O 1
ATOM 739 N N . LYS A 1 94 ? 0.455 -6.199 12.796 1.00 91.75 94 LYS A N 1
ATOM 740 C CA . LYS A 1 94 ? 1.080 -5.956 14.103 1.00 91.75 94 LYS A CA 1
ATOM 741 C C . LYS A 1 94 ? 0.388 -4.852 14.902 1.00 91.75 94 LYS A C 1
ATOM 743 O O . LYS A 1 94 ? 0.499 -4.838 16.126 1.00 91.75 94 LYS A O 1
ATOM 748 N N . ILE A 1 95 ? -0.304 -3.920 14.241 1.00 92.56 95 ILE A N 1
ATOM 749 C CA . ILE A 1 95 ? -0.958 -2.782 14.910 1.00 92.56 95 ILE A CA 1
ATOM 750 C C . ILE A 1 95 ? -2.294 -3.207 15.532 1.00 92.56 95 ILE A C 1
ATOM 752 O O . ILE A 1 95 ? -2.678 -2.710 16.595 1.00 92.56 95 ILE A O 1
ATOM 756 N N . LEU A 1 96 ? -3.009 -4.126 14.882 1.00 90.94 96 LEU A N 1
ATOM 757 C CA . LEU A 1 96 ? -4.387 -4.475 15.215 1.00 90.94 96 LEU A CA 1
ATOM 758 C C . LEU A 1 96 ? -4.541 -5.922 15.678 1.00 90.94 96 LEU A C 1
ATOM 760 O O . LEU A 1 96 ? -3.978 -6.861 15.114 1.00 90.94 96 LEU A O 1
ATOM 764 N N . ASN A 1 97 ? -5.410 -6.135 16.664 1.00 91.81 97 ASN A N 1
ATOM 765 C CA . ASN A 1 97 ? -5.765 -7.491 17.063 1.00 91.81 97 ASN A CA 1
ATOM 766 C C . ASN A 1 97 ? -6.606 -8.193 15.966 1.00 91.81 97 ASN A C 1
ATOM 768 O O . ASN A 1 97 ? -7.182 -7.526 15.100 1.00 91.81 97 ASN A O 1
ATOM 772 N N . PRO A 1 98 ? -6.708 -9.535 15.980 1.00 90.19 98 PRO A N 1
ATOM 773 C CA . PRO A 1 98 ? -7.414 -10.271 14.928 1.00 90.19 98 PRO A CA 1
ATOM 774 C C . PRO A 1 98 ? -8.877 -9.846 14.718 1.00 90.19 98 PRO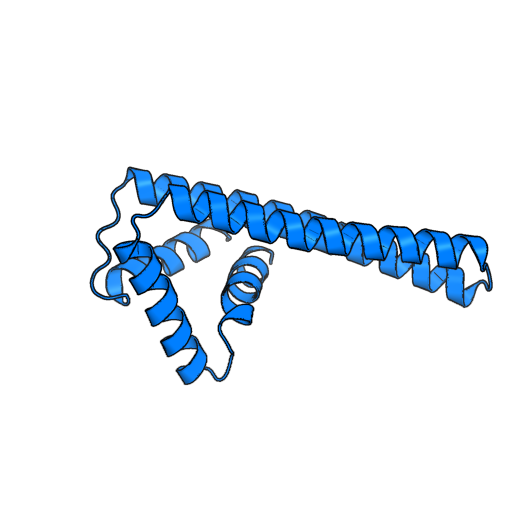 A C 1
ATOM 776 O O . PRO A 1 98 ? -9.342 -9.795 13.582 1.00 90.19 98 PRO A O 1
ATOM 779 N N . ILE A 1 99 ? -9.604 -9.497 15.787 1.00 90.19 99 ILE A N 1
ATOM 780 C CA . ILE A 1 99 ? -11.016 -9.085 15.700 1.00 90.19 99 ILE A CA 1
ATOM 781 C C . ILE A 1 99 ? -11.141 -7.714 15.028 1.00 90.19 99 ILE A C 1
ATOM 783 O O . ILE A 1 99 ? -11.988 -7.532 14.154 1.00 90.19 99 ILE A O 1
ATOM 787 N N . GLN A 1 100 ? -10.289 -6.758 15.404 1.00 89.88 100 GLN A N 1
ATOM 788 C CA . GLN A 1 100 ? -10.217 -5.435 14.779 1.00 89.88 100 GLN A CA 1
ATOM 789 C C . GLN A 1 100 ? -9.934 -5.563 13.274 1.00 89.88 100 GLN A C 1
ATOM 791 O O . GLN A 1 100 ? -10.631 -4.969 12.454 1.00 89.88 100 GLN A O 1
ATOM 796 N N . ARG A 1 101 ? -8.975 -6.412 12.892 1.00 88.50 101 ARG A N 1
ATOM 797 C CA . ARG A 1 101 ? -8.654 -6.672 11.481 1.00 88.50 101 ARG A CA 1
ATOM 798 C C . ARG A 1 101 ? -9.820 -7.269 10.714 1.00 88.50 101 ARG A C 1
ATOM 800 O O . ARG A 1 101 ? -10.188 -6.754 9.662 1.00 88.50 101 ARG A O 1
ATOM 807 N N . ALA A 1 102 ? -10.434 -8.316 11.262 1.00 86.69 102 ALA A N 1
ATOM 808 C CA . ALA A 1 102 ? -11.575 -8.973 10.638 1.00 86.69 102 ALA A CA 1
ATOM 809 C C . ALA A 1 102 ? -12.735 -7.995 10.408 1.00 86.69 102 ALA A C 1
ATOM 811 O O . ALA A 1 102 ? -13.321 -7.987 9.330 1.00 86.69 102 ALA A O 1
ATOM 812 N N . ARG A 1 103 ? -13.029 -7.122 11.379 1.00 86.94 103 ARG A N 1
ATOM 813 C CA . ARG A 1 103 ? -14.074 -6.095 11.250 1.00 86.94 103 ARG A CA 1
ATOM 814 C C . ARG A 1 103 ? -13.785 -5.097 10.132 1.00 86.94 103 ARG A C 1
ATOM 816 O O . ARG A 1 103 ? -14.684 -4.814 9.345 1.00 86.94 103 ARG A O 1
ATOM 823 N N . ILE A 1 104 ? -12.548 -4.609 10.022 1.00 85.19 104 ILE A N 1
ATOM 824 C CA . ILE A 1 104 ? -12.146 -3.704 8.933 1.00 85.19 104 ILE A CA 1
ATOM 825 C C . ILE A 1 104 ? -12.286 -4.401 7.580 1.00 85.19 104 ILE A C 1
ATOM 827 O O . ILE A 1 104 ? -12.849 -3.820 6.653 1.00 85.19 104 ILE A O 1
ATOM 831 N N . VAL A 1 105 ? -11.816 -5.646 7.461 1.00 83.25 105 VAL A N 1
ATOM 832 C CA . VAL A 1 105 ? -11.902 -6.423 6.215 1.00 83.25 105 VAL A CA 1
ATOM 833 C C . VAL A 1 105 ? -13.357 -6.666 5.821 1.00 83.25 105 VAL A C 1
ATOM 835 O O . VAL A 1 105 ? -13.719 -6.395 4.680 1.00 83.25 105 VAL A O 1
ATOM 838 N N . LEU A 1 106 ? -14.203 -7.124 6.747 1.00 82.44 106 LEU A N 1
ATOM 839 C CA . LEU A 1 106 ? -15.624 -7.376 6.489 1.00 82.44 106 LEU A CA 1
ATOM 840 C C . LEU A 1 106 ? -16.353 -6.101 6.058 1.00 82.44 106 LEU A C 1
ATOM 842 O O . LEU A 1 106 ? -16.993 -6.102 5.009 1.00 82.44 106 LEU A O 1
ATOM 846 N N . PHE A 1 107 ? -16.169 -5.000 6.793 1.00 83.00 107 PHE A N 1
ATOM 847 C CA . PHE A 1 107 ? -16.709 -3.691 6.417 1.00 83.00 107 PHE A CA 1
ATOM 848 C C . PHE A 1 107 ? -16.261 -3.277 5.009 1.00 83.00 107 PHE A C 1
ATOM 850 O O . PHE A 1 107 ? -17.067 -2.852 4.185 1.00 83.00 107 PHE A O 1
ATOM 857 N N . SER A 1 108 ? -14.975 -3.459 4.708 1.00 76.94 108 SER A N 1
ATOM 858 C CA . SER A 1 108 ? -14.399 -3.138 3.403 1.00 76.94 108 SER A CA 1
ATOM 859 C C . SER A 1 108 ? -15.021 -3.982 2.285 1.00 76.94 108 SER A C 1
ATOM 861 O O . SER A 1 108 ? -15.339 -3.447 1.229 1.00 76.94 108 SER A O 1
ATOM 863 N N . VAL A 1 109 ? -15.262 -5.281 2.511 1.00 74.62 109 VAL A N 1
ATOM 864 C CA . VAL A 1 109 ? -15.954 -6.180 1.562 1.00 74.62 109 VAL A CA 1
ATOM 865 C C . VAL A 1 109 ? -17.408 -5.752 1.336 1.00 74.62 109 VAL A C 1
ATOM 867 O O . VAL A 1 109 ? -17.913 -5.828 0.215 1.00 74.62 109 VAL A O 1
ATOM 870 N N . GLU A 1 110 ? -18.102 -5.322 2.384 1.00 77.88 110 GLU A N 1
ATOM 871 C CA . GLU A 1 110 ? -19.493 -4.871 2.304 1.00 77.88 110 GLU A CA 1
ATOM 872 C C . GLU A 1 110 ? -19.620 -3.535 1.554 1.00 77.88 110 GLU A C 1
ATOM 874 O O . GLU A 1 110 ? -20.458 -3.404 0.656 1.00 77.88 110 GLU A O 1
ATOM 879 N N . GLU A 1 111 ? -18.738 -2.572 1.829 1.00 72.44 111 GLU A N 1
ATOM 880 C CA . GLU A 1 111 ? -18.635 -1.316 1.072 1.00 72.44 111 GLU A CA 1
ATOM 881 C C . GLU A 1 111 ? -18.298 -1.573 -0.401 1.00 72.44 111 GLU A C 1
ATOM 883 O O . GLU A 1 111 ? -18.942 -1.021 -1.293 1.00 72.44 111 GLU A O 1
ATOM 888 N N . ALA A 1 112 ? -17.331 -2.455 -0.656 1.00 64.38 112 ALA A N 1
ATOM 889 C CA . ALA A 1 112 ? -16.937 -2.932 -1.977 1.00 64.38 112 ALA A CA 1
ATOM 890 C C . ALA A 1 112 ? -18.125 -3.477 -2.781 1.00 64.38 112 ALA A C 1
ATOM 892 O O . ALA A 1 112 ? -18.338 -3.086 -3.927 1.00 64.38 112 ALA A O 1
ATOM 893 N N . LYS A 1 113 ? -18.940 -4.349 -2.175 1.00 61.62 113 LYS A N 1
ATOM 894 C CA . LYS A 1 113 ? -20.165 -4.878 -2.798 1.00 61.62 113 LYS A CA 1
ATOM 895 C C . LYS A 1 113 ? -21.177 -3.776 -3.093 1.00 61.62 113 LYS A C 1
ATOM 897 O O . LYS A 1 113 ? -21.772 -3.772 -4.165 1.00 61.62 113 LYS A O 1
ATOM 902 N N . THR A 1 114 ? -21.332 -2.829 -2.172 1.00 62.25 114 THR A N 1
ATOM 903 C CA . THR A 1 114 ? -22.260 -1.698 -2.319 1.00 62.25 114 THR A CA 1
ATOM 904 C C . THR A 1 114 ? -21.821 -0.743 -3.435 1.00 62.25 114 THR A C 1
ATOM 906 O O . THR A 1 114 ? -22.657 -0.176 -4.133 1.00 62.25 114 THR A O 1
ATOM 909 N N . LYS A 1 115 ? -20.507 -0.595 -3.642 1.00 60.56 115 LYS A N 1
ATOM 910 C CA . LYS A 1 115 ? -19.895 0.267 -4.667 1.00 60.56 115 LYS A CA 1
ATOM 911 C C . LYS A 1 115 ? -19.526 -0.470 -5.964 1.00 60.56 115 LYS A C 1
ATOM 913 O O . LYS A 1 115 ? -19.036 0.161 -6.895 1.00 60.56 115 LYS A O 1
ATOM 918 N N . GLY A 1 116 ? -19.744 -1.785 -6.039 1.00 52.03 116 GLY A N 1
ATOM 919 C CA . GLY A 1 116 ? -19.402 -2.614 -7.200 1.00 52.03 116 GLY A CA 1
ATOM 920 C C . GLY A 1 116 ? -17.896 -2.818 -7.448 1.00 52.03 116 GLY A C 1
ATOM 921 O O . GLY A 1 116 ? -17.507 -3.081 -8.581 1.00 52.03 116 GLY A O 1
ATOM 922 N N . GLN A 1 117 ? -17.037 -2.697 -6.430 1.00 48.28 117 GLN A N 1
ATOM 923 C CA . GLN A 1 117 ? -15.568 -2.759 -6.549 1.00 48.28 117 GLN A CA 1
ATOM 924 C C . GLN A 1 117 ? -14.985 -3.795 -5.571 1.00 48.28 117 GLN A C 1
ATOM 926 O O . GLN A 1 117 ? -15.078 -3.595 -4.376 1.00 48.28 117 GLN A O 1
ATOM 931 N N . MET A 1 118 ? -14.398 -4.909 -6.028 1.00 40.00 118 MET A N 1
ATOM 932 C CA . MET A 1 118 ? -13.912 -6.020 -5.168 1.00 40.00 118 MET A CA 1
ATOM 933 C C . MET A 1 118 ? -12.732 -5.653 -4.232 1.00 40.00 118 MET A C 1
ATOM 935 O O . MET A 1 118 ? -11.895 -4.844 -4.582 1.00 40.00 118 MET A O 1
ATOM 939 N N . VAL A 1 119 ? -12.576 -6.344 -3.094 1.00 43.09 119 VAL A N 1
ATOM 940 C CA . VAL A 1 119 ? -11.623 -6.092 -1.972 1.00 43.09 119 VAL A CA 1
ATOM 941 C C . VAL A 1 119 ? -10.160 -5.781 -2.345 1.00 43.09 119 VAL A C 1
ATOM 943 O O . VAL A 1 119 ? -9.531 -4.966 -1.676 1.00 43.09 119 VAL A O 1
ATOM 946 N N . SER A 1 120 ? -9.608 -6.366 -3.416 1.00 43.03 120 SER A N 1
ATOM 947 C CA . SER A 1 120 ? -8.256 -6.024 -3.912 1.00 43.03 120 SER A CA 1
ATOM 948 C C . SER A 1 120 ? -8.122 -4.543 -4.292 1.00 43.03 120 SER A C 1
ATOM 950 O O . SER A 1 120 ? -7.030 -3.991 -4.216 1.00 43.03 120 SER A O 1
ATOM 952 N N . TYR A 1 121 ? -9.226 -3.894 -4.669 1.00 49.50 121 TYR A N 1
ATOM 953 C CA . TYR A 1 121 ? -9.278 -2.470 -4.982 1.00 49.50 121 TYR A CA 1
ATOM 954 C C . TYR A 1 121 ? -9.155 -1.583 -3.744 1.00 49.50 121 TYR A C 1
ATOM 956 O O . TYR A 1 121 ? -8.844 -0.415 -3.900 1.00 49.50 121 TYR A O 1
ATOM 964 N N . LEU A 1 122 ? -9.406 -2.071 -2.524 1.00 47.56 122 LEU A N 1
ATOM 965 C CA . LEU A 1 122 ? -9.510 -1.183 -1.363 1.00 47.56 122 LEU A CA 1
ATOM 966 C C . LEU A 1 122 ? -8.155 -0.647 -0.914 1.00 47.56 122 LEU A C 1
ATOM 968 O O . LEU A 1 122 ? -8.029 0.551 -0.713 1.00 47.56 122 LEU A O 1
ATOM 972 N N . LEU A 1 123 ? -7.127 -1.492 -0.822 1.00 52.59 123 LEU A N 1
ATOM 973 C CA . LEU A 1 123 ? -5.767 -1.023 -0.535 1.00 52.59 123 LEU A CA 1
ATOM 974 C C . LEU A 1 123 ? -5.233 -0.139 -1.669 1.00 52.59 123 LEU A C 1
ATOM 976 O O . LEU A 1 123 ? -4.673 0.919 -1.398 1.00 52.59 123 LEU A O 1
ATOM 980 N N . ASP A 1 124 ? -5.482 -0.511 -2.926 1.00 57.09 124 ASP A N 1
ATOM 981 C CA . ASP A 1 124 ? -5.042 0.278 -4.078 1.00 57.09 124 ASP A CA 1
ATOM 982 C C . ASP A 1 124 ? -5.799 1.611 -4.210 1.00 57.09 124 ASP A C 1
ATOM 984 O O . ASP A 1 124 ? -5.176 2.620 -4.532 1.00 57.09 124 ASP A O 1
ATOM 988 N N . SER A 1 125 ? -7.103 1.667 -3.915 1.00 49.62 125 SER A N 1
ATOM 989 C CA . SER A 1 125 ? -7.907 2.900 -3.933 1.00 49.62 125 SER A CA 1
ATOM 990 C C . SER A 1 125 ? -7.579 3.776 -2.732 1.00 49.62 125 SER A C 1
ATOM 992 O O . SER A 1 125 ? -7.328 4.961 -2.914 1.00 49.62 125 SER A O 1
ATOM 994 N N . LEU A 1 126 ? -7.454 3.205 -1.528 1.00 51.41 126 LEU A N 1
ATOM 995 C CA . LEU A 1 126 ? -7.061 3.950 -0.329 1.00 51.41 126 LEU A CA 1
ATOM 996 C C . LEU A 1 126 ? -5.679 4.584 -0.492 1.00 51.41 126 LEU A C 1
ATOM 998 O O . LEU A 1 126 ? -5.525 5.775 -0.239 1.00 51.41 126 LEU A O 1
ATOM 1002 N N . LEU A 1 127 ? -4.692 3.827 -0.977 1.00 54.44 127 LEU A N 1
ATOM 1003 C CA . LEU A 1 127 ? -3.346 4.351 -1.202 1.00 54.44 127 LEU A CA 1
ATOM 1004 C C . LEU A 1 127 ? -3.265 5.261 -2.442 1.00 54.44 127 LEU A C 1
ATOM 1006 O O . LEU A 1 127 ? -2.440 6.171 -2.493 1.00 54.44 127 LEU A O 1
ATOM 1010 N N . SER A 1 128 ? -4.099 5.049 -3.468 1.00 55.03 128 SER A N 1
ATOM 1011 C CA . SER A 1 128 ? -4.136 5.922 -4.649 1.00 55.03 128 SER A CA 1
ATOM 1012 C C . SER A 1 128 ? -4.846 7.248 -4.385 1.00 55.03 128 SER A C 1
ATOM 1014 O O . SER A 1 128 ? -4.438 8.265 -4.942 1.00 55.03 128 SER A O 1
ATOM 1016 N N . GLU A 1 129 ? -5.882 7.260 -3.550 1.00 50.22 129 GLU A N 1
ATOM 1017 C CA . GLU A 1 129 ? -6.608 8.468 -3.159 1.00 50.22 129 GLU A CA 1
ATOM 1018 C C . GLU A 1 129 ? -5.792 9.341 -2.203 1.00 50.22 129 GLU A C 1
ATOM 1020 O O . GLU A 1 129 ? -5.960 10.560 -2.215 1.00 50.22 129 GLU A O 1
ATOM 1025 N N . THR A 1 130 ? -4.888 8.772 -1.401 1.00 45.44 130 THR A N 1
ATOM 1026 C CA . THR A 1 130 ? -3.972 9.545 -0.541 1.00 45.44 130 THR A CA 1
ATOM 1027 C C . THR A 1 130 ? -2.719 10.040 -1.266 1.00 45.44 130 THR A C 1
ATOM 1029 O O . THR A 1 130 ? -2.098 10.992 -0.798 1.00 45.44 130 THR A O 1
ATOM 1032 N N . ALA A 1 131 ? -2.360 9.432 -2.403 1.00 45.69 131 ALA A N 1
ATOM 1033 C CA . ALA A 1 131 ? -1.185 9.790 -3.205 1.00 45.69 131 ALA A CA 1
ATOM 1034 C C . ALA A 1 131 ? -1.408 10.958 -4.197 1.00 45.69 131 ALA A C 1
ATOM 1036 O O . ALA A 1 131 ? -0.448 11.375 -4.853 1.00 45.69 131 ALA A O 1
ATOM 1037 N N . GLN A 1 132 ? -2.645 11.462 -4.314 1.00 42.09 132 GLN A N 1
ATOM 1038 C CA . GLN A 1 132 ? -3.020 12.678 -5.059 1.00 42.09 132 GLN A CA 1
ATOM 1039 C C . GLN A 1 132 ? -2.963 13.918 -4.161 1.00 42.09 132 GLN A C 1
ATOM 1041 O O . GLN A 1 132 ? -2.333 14.908 -4.589 1.00 42.09 132 GLN A O 1
#

Foldseek 3Di:
DLLVLLVVVVVCLCVPLPNQDADPQLSVLSSVLLVVLLVVVLVLVVQLVVLVVQLVVCVVVVPPPSNVVSVVVNVVSVVVVVVVVVVSVVSNPVSDDPSSVVSSQVSLQVVCVVVVHHSVVPVVVSSVVSND

Radius of gyration: 18.16 Å; chains: 1; bounding box: 41×27×54 Å

Secondary structure (DSSP, 8-state):
-HHHHHHHHHHHHHHHSS-----HHHHHHHHHHHHHHHHHHHHHHHHHHHHHHHHHHHHHTT-HHHHHHHHHHHHHHHHHHHHHHHHHHHHHHHHS-HHHHHHHHHHHHHHHHHHT--THHHHHHHHHHH--

Organism: NCBI:txid1234261

Sequence (132 aa):
MAQAKIDALLKQWKEKSGNLDLTADQETKLKQWFVECSDKLKQRKEGGRKVIGELKTAVDGGDDTATEGNLQKLREGLRQHDQGREKALDEFDKILNPIQRARIVLFSVEEAKTKGQMVSYLLDSLLSETAQ

pLDDT: mean 81.03, std 14.57, range [40.0, 96.12]